Protein AF-A0A482ZW34-F1 (afdb_monomer_lite)

Structure (mmCIF, N/CA/C/O backbone):
data_AF-A0A482ZW34-F1
#
_entry.id   AF-A0A482ZW34-F1
#
loop_
_atom_site.group_PDB
_atom_site.id
_atom_site.type_symbol
_atom_site.label_atom_id
_atom_site.label_alt_id
_atom_site.label_comp_id
_atom_site.label_asym_id
_atom_site.label_entity_id
_atom_site.label_seq_id
_atom_site.pdbx_PDB_ins_code
_atom_site.Cartn_x
_atom_site.Cartn_y
_atom_site.Cartn_z
_atom_site.occupancy
_atom_site.B_iso_or_equiv
_atom_site.auth_seq_id
_atom_site.auth_comp_id
_atom_site.auth_asym_id
_atom_site.auth_atom_id
_atom_site.pdbx_PDB_model_num
ATOM 1 N N . MET A 1 1 ? -33.381 18.954 21.772 1.00 44.34 1 MET A N 1
ATOM 2 C CA . MET A 1 1 ? -34.424 18.142 22.441 1.00 44.34 1 MET A CA 1
ATOM 3 C C . MET A 1 1 ? -35.530 17.650 21.487 1.00 44.34 1 MET A C 1
ATOM 5 O O . MET A 1 1 ? -36.567 17.228 21.971 1.00 44.34 1 MET A O 1
ATOM 9 N N . HIS A 1 2 ? -35.356 17.678 20.153 1.00 48.06 2 HIS A N 1
ATOM 10 C CA . HIS A 1 2 ? -36.370 17.190 19.189 1.00 48.06 2 HIS A CA 1
ATOM 11 C C . HIS A 1 2 ? -35.949 15.913 18.428 1.00 48.06 2 HIS A C 1
ATOM 13 O O . HIS A 1 2 ? -36.755 15.361 17.687 1.00 48.06 2 HIS A O 1
ATOM 19 N N . ASN A 1 3 ? -34.720 15.417 18.627 1.00 53.38 3 ASN A N 1
ATOM 20 C CA . ASN A 1 3 ? -34.213 14.222 17.933 1.00 53.38 3 ASN A CA 1
ATOM 21 C C . ASN A 1 3 ? -34.451 12.917 18.710 1.00 53.38 3 ASN A C 1
ATOM 23 O O . ASN A 1 3 ? -34.469 11.845 18.110 1.00 53.38 3 ASN A O 1
ATOM 27 N N . ASP A 1 4 ? -34.685 12.998 20.021 1.00 51.78 4 ASP A N 1
ATOM 28 C CA . ASP A 1 4 ? -34.804 11.822 20.892 1.00 51.78 4 ASP A CA 1
ATOM 29 C C . ASP A 1 4 ? -36.126 11.064 20.655 1.00 51.78 4 ASP A C 1
ATOM 31 O O . ASP A 1 4 ? -36.179 9.833 20.679 1.00 51.78 4 ASP A O 1
ATOM 35 N N . ALA A 1 5 ? -37.202 11.791 20.335 1.00 52.84 5 ALA A N 1
ATOM 36 C CA . ALA A 1 5 ? -38.517 11.205 20.073 1.00 52.84 5 ALA A CA 1
ATOM 37 C C . ALA A 1 5 ? -38.575 10.443 18.734 1.00 52.84 5 ALA A C 1
ATOM 39 O O . ALA A 1 5 ? -39.212 9.396 18.653 1.00 52.84 5 ALA A O 1
ATOM 40 N N . PHE A 1 6 ? -37.868 10.920 17.702 1.00 54.97 6 PHE A N 1
ATOM 41 C CA . PHE A 1 6 ? -37.866 10.286 16.378 1.00 54.97 6 PHE A CA 1
ATOM 42 C C . PHE A 1 6 ? -37.092 8.960 16.376 1.00 54.97 6 PHE A C 1
ATOM 44 O O . PHE A 1 6 ? -37.550 7.963 15.819 1.00 54.97 6 PHE A O 1
ATOM 51 N N . TYR A 1 7 ? -35.956 8.916 17.079 1.00 55.75 7 TYR A N 1
ATOM 52 C CA . TYR A 1 7 ? -35.198 7.679 17.284 1.00 55.75 7 TYR A CA 1
ATOM 53 C C . TYR A 1 7 ? -36.007 6.640 18.068 1.00 55.75 7 TYR A C 1
ATOM 55 O O . TYR A 1 7 ? -35.992 5.456 17.742 1.00 55.75 7 TYR A O 1
ATOM 63 N N . THR A 1 8 ? -36.778 7.063 19.068 1.00 53.34 8 THR A N 1
ATOM 64 C CA . THR A 1 8 ? -37.542 6.119 19.894 1.00 53.34 8 THR A CA 1
ATOM 65 C C . THR A 1 8 ? -38.649 5.406 19.101 1.00 53.34 8 THR A C 1
ATOM 67 O O . THR A 1 8 ? -38.906 4.229 19.347 1.00 53.34 8 THR A O 1
ATOM 70 N N . GLU A 1 9 ? -39.269 6.072 18.123 1.00 54.62 9 GLU A N 1
ATOM 71 C CA . GLU A 1 9 ? -40.306 5.489 17.255 1.00 54.62 9 GLU A CA 1
ATOM 72 C C . GLU A 1 9 ? -39.723 4.512 16.218 1.00 54.62 9 GLU A C 1
ATOM 74 O O . GLU A 1 9 ? -40.260 3.419 16.030 1.00 54.62 9 GLU A O 1
ATOM 79 N N . ILE A 1 10 ? -38.581 4.846 15.602 1.00 59.75 10 ILE A N 1
ATOM 80 C CA . ILE A 1 10 ? -37.903 3.978 14.620 1.00 59.75 10 ILE A CA 1
ATOM 81 C C . ILE A 1 10 ? -37.426 2.675 15.270 1.00 59.75 10 ILE A C 1
ATOM 83 O O . ILE A 1 10 ? -37.581 1.594 14.701 1.00 59.75 10 ILE A O 1
ATOM 87 N N . PHE A 1 11 ? -36.873 2.754 16.480 1.00 56.16 11 PHE A N 1
ATOM 88 C CA . PHE A 1 11 ? -36.291 1.599 17.161 1.00 56.16 11 PHE A CA 1
ATOM 89 C C . PHE A 1 11 ? -37.332 0.770 17.931 1.00 56.16 11 PHE A C 1
ATOM 91 O O . PHE A 1 11 ? -37.081 -0.402 18.214 1.00 56.16 11 PHE A O 1
ATOM 98 N N . LYS A 1 12 ? -38.528 1.314 18.206 1.00 63.50 12 LYS A N 1
ATOM 99 C CA . LYS A 1 12 ? -39.604 0.626 18.949 1.00 63.50 12 LYS A CA 1
ATOM 100 C C . LYS A 1 12 ? -40.067 -0.684 18.301 1.00 63.50 12 LYS A C 1
ATOM 102 O O . LYS A 1 12 ? -40.496 -1.594 19.006 1.00 63.50 12 LYS A O 1
ATOM 107 N N . GLY A 1 13 ? -40.003 -0.778 16.970 1.00 60.88 13 GLY A N 1
ATOM 108 C CA . GLY A 1 13 ? -40.426 -1.957 16.199 1.00 60.88 13 GLY A CA 1
ATOM 109 C C . GLY A 1 13 ? -39.288 -2.897 15.780 1.00 60.88 13 GLY A C 1
ATOM 110 O O . GLY A 1 13 ? -39.536 -3.979 15.236 1.00 60.88 13 GLY A O 1
ATOM 111 N N . ILE A 1 14 ? -38.032 -2.507 16.007 1.00 62.50 14 ILE A N 1
ATOM 112 C CA . ILE A 1 14 ? -36.861 -3.246 15.538 1.00 62.50 14 ILE A CA 1
ATOM 113 C C . ILE A 1 14 ? -36.402 -4.179 16.660 1.00 62.50 14 ILE A C 1
ATOM 115 O O . ILE A 1 14 ? -35.786 -3.770 17.637 1.00 62.50 14 ILE A O 1
ATOM 119 N N . SER A 1 15 ? -36.720 -5.470 16.521 1.00 68.19 15 SER A N 1
ATOM 120 C CA . SER A 1 15 ? -36.245 -6.513 17.441 1.00 68.19 15 SER A CA 1
ATOM 121 C C . SER A 1 15 ? -34.717 -6.465 17.585 1.00 68.19 15 SER A C 1
ATOM 123 O O . SER A 1 15 ? -34.020 -6.266 16.592 1.00 68.19 15 SER A O 1
ATOM 125 N N . MET A 1 16 ? -34.185 -6.730 18.785 1.00 71.25 16 MET A N 1
ATOM 126 C CA . MET A 1 16 ? -32.740 -6.710 19.092 1.00 71.25 16 MET A CA 1
ATOM 127 C C . MET A 1 16 ? -31.886 -7.494 18.076 1.00 71.25 16 MET A C 1
ATOM 129 O O . MET A 1 16 ? -30.765 -7.114 17.754 1.00 71.25 16 MET A O 1
ATOM 133 N N . LYS A 1 17 ? -32.449 -8.569 17.508 1.00 64.69 17 LYS A N 1
ATOM 134 C CA . LYS A 1 17 ? -31.815 -9.383 16.459 1.00 64.69 17 LYS A CA 1
ATOM 135 C C . LYS A 1 17 ? -31.682 -8.638 15.125 1.00 64.69 17 LYS A C 1
ATOM 137 O O . LYS A 1 17 ? -30.689 -8.796 14.431 1.00 64.69 17 LYS A O 1
ATOM 142 N N . LYS A 1 18 ? -32.670 -7.813 14.770 1.00 67.75 18 LYS A N 1
ATOM 143 C CA . LYS A 1 18 ? -32.658 -6.971 13.565 1.00 67.75 18 LYS A CA 1
ATOM 144 C C . LYS A 1 18 ? -31.677 -5.806 13.707 1.00 67.75 18 LYS A C 1
ATOM 146 O O . LYS A 1 18 ? -31.044 -5.445 12.726 1.00 67.75 18 LYS A O 1
ATOM 151 N N . LEU A 1 19 ? -31.511 -5.278 14.922 1.00 70.06 19 LEU A N 1
ATOM 152 C CA . LEU A 1 19 ? -30.474 -4.288 15.236 1.00 70.06 19 LEU A CA 1
ATOM 153 C C . LEU A 1 19 ? -29.071 -4.856 15.039 1.00 70.06 19 LEU A C 1
ATOM 155 O O . LEU A 1 19 ? -28.260 -4.220 14.381 1.00 70.06 19 LEU A O 1
ATOM 159 N N . LEU A 1 20 ? -28.816 -6.071 15.533 1.00 66.56 20 LEU A N 1
ATOM 160 C CA . LEU A 1 20 ? -27.541 -6.767 15.326 1.00 66.56 20 LEU A CA 1
ATOM 161 C C . LEU A 1 20 ? -27.248 -7.025 13.842 1.00 66.56 20 LEU A C 1
ATOM 163 O O . LEU A 1 20 ? -26.113 -6.861 13.409 1.00 66.56 20 LEU A O 1
ATOM 167 N N . LEU A 1 21 ? -28.266 -7.383 13.056 1.00 69.19 21 LEU A N 1
ATOM 168 C CA . LEU A 1 21 ? -28.120 -7.585 11.612 1.00 69.19 21 LEU A CA 1
ATOM 169 C C . LEU A 1 21 ? -27.863 -6.275 10.861 1.00 69.19 21 LEU A C 1
ATOM 171 O O . LEU A 1 21 ? -27.025 -6.252 9.968 1.00 69.19 21 LEU A O 1
ATOM 175 N N . LEU A 1 22 ? -28.546 -5.190 11.231 1.00 66.88 22 LEU A N 1
ATOM 176 C CA . LEU A 1 22 ? -28.321 -3.873 10.638 1.00 66.88 22 LEU A CA 1
ATOM 177 C C . LEU A 1 22 ? -26.936 -3.334 11.001 1.00 66.88 22 LEU A C 1
ATOM 179 O O . LEU A 1 22 ? -26.239 -2.875 10.112 1.00 66.88 22 LEU A O 1
ATOM 183 N N . PHE A 1 23 ? -26.495 -3.464 12.257 1.00 66.88 23 PHE A N 1
ATOM 184 C CA . PHE A 1 23 ? -25.135 -3.089 12.659 1.00 66.88 23 PHE A CA 1
ATOM 185 C C . PHE A 1 23 ? -24.072 -3.935 11.952 1.00 66.88 23 PHE A C 1
ATOM 187 O O . PHE A 1 23 ? -23.095 -3.387 11.453 1.00 66.88 23 PHE A O 1
ATOM 194 N N . GLY A 1 24 ? -24.278 -5.252 11.849 1.00 64.31 24 GLY A N 1
ATOM 195 C CA . GLY A 1 24 ? -23.380 -6.139 11.109 1.00 64.31 24 GLY A CA 1
ATOM 196 C C . GLY A 1 24 ? -23.311 -5.795 9.620 1.00 64.31 24 GLY A C 1
ATOM 197 O O . GLY A 1 24 ? -22.230 -5.776 9.047 1.00 64.31 24 GLY A O 1
ATOM 198 N N . PHE A 1 25 ? -24.441 -5.452 9.000 1.00 62.88 25 PHE A N 1
ATOM 199 C CA . PHE A 1 25 ? -24.482 -5.039 7.598 1.00 62.88 25 PHE A CA 1
ATOM 200 C C . PHE A 1 25 ? -23.832 -3.666 7.380 1.00 62.88 25 PHE A C 1
ATOM 202 O O . PHE A 1 25 ? -23.072 -3.500 6.434 1.00 62.88 25 PHE A O 1
ATOM 209 N N . SER A 1 26 ? -24.039 -2.707 8.287 1.00 61.72 26 SER A N 1
ATOM 210 C CA . SER A 1 26 ? -23.351 -1.411 8.260 1.00 61.72 26 SER A CA 1
ATOM 211 C C . SER A 1 26 ? -21.832 -1.563 8.371 1.00 61.72 26 SER A C 1
ATOM 213 O O . SER A 1 26 ? -21.103 -0.878 7.661 1.00 61.72 26 SER A O 1
ATOM 215 N N . LEU A 1 27 ? -21.340 -2.479 9.214 1.00 60.38 27 LEU A N 1
ATOM 216 C CA . LEU A 1 27 ? -19.906 -2.775 9.330 1.00 60.38 27 LEU A CA 1
ATOM 217 C C . LEU A 1 27 ? -19.340 -3.407 8.047 1.00 60.38 27 LEU A C 1
ATOM 219 O O . LEU A 1 27 ? -18.209 -3.118 7.679 1.00 60.38 27 LEU A O 1
ATOM 223 N N . LEU A 1 28 ? -20.134 -4.206 7.328 1.00 55.28 28 LEU A N 1
ATOM 224 C CA . LEU A 1 28 ? -19.737 -4.805 6.046 1.00 55.28 28 LEU A CA 1
ATOM 225 C C . LEU A 1 28 ? -19.735 -3.808 4.875 1.00 55.28 28 LEU A C 1
ATOM 227 O O . LEU A 1 28 ? -19.035 -4.023 3.891 1.00 55.28 28 LEU A O 1
ATOM 231 N N . LEU A 1 29 ? -20.494 -2.714 4.962 1.00 54.84 29 LEU A N 1
ATOM 232 C CA . LEU A 1 29 ? -20.557 -1.695 3.908 1.00 54.84 29 LEU A CA 1
ATOM 233 C C . LEU A 1 29 ? -19.449 -0.629 4.005 1.00 54.84 29 LEU A C 1
ATOM 235 O O . LEU A 1 29 ? -19.303 0.168 3.080 1.00 54.84 29 LEU A O 1
ATOM 239 N N . ASN A 1 30 ? -18.651 -0.630 5.080 1.00 53.16 30 ASN A N 1
ATOM 240 C CA . ASN A 1 30 ? -17.517 0.288 5.262 1.00 53.16 30 ASN A CA 1
ATOM 241 C C . ASN A 1 30 ? -16.210 -0.194 4.599 1.00 53.16 30 ASN A C 1
ATOM 243 O O . ASN A 1 30 ? -15.217 0.521 4.639 1.00 53.16 30 ASN A O 1
ATOM 247 N N . PHE A 1 31 ? -16.199 -1.347 3.921 1.00 54.84 31 PHE A N 1
ATOM 248 C CA . PHE A 1 31 ? -15.033 -1.832 3.161 1.00 54.84 31 PHE A CA 1
ATOM 249 C C . PHE A 1 31 ? -14.891 -1.199 1.761 1.00 54.84 31 PHE A C 1
ATOM 251 O O . PHE A 1 31 ? -14.280 -1.782 0.874 1.00 54.84 31 PHE A O 1
ATOM 258 N N . ASN A 1 32 ? -15.454 -0.008 1.541 1.00 48.75 32 ASN A N 1
ATOM 259 C CA . ASN A 1 32 ? -15.359 0.714 0.267 1.00 48.75 32 ASN A CA 1
ATOM 260 C C . ASN A 1 32 ? -14.310 1.838 0.317 1.00 48.75 32 ASN A C 1
ATOM 262 O O . ASN A 1 32 ? -14.571 2.948 -0.139 1.00 48.75 32 ASN A O 1
ATOM 266 N N . VAL A 1 33 ? -13.127 1.554 0.862 1.00 51.25 33 VAL A N 1
ATOM 267 C CA . VAL A 1 33 ? -11.917 2.335 0.576 1.00 51.25 33 VAL A CA 1
ATOM 268 C C . VAL A 1 33 ? -10.923 1.341 -0.003 1.00 51.25 33 VAL A C 1
ATOM 270 O O . VAL A 1 33 ? -10.479 0.418 0.673 1.00 51.25 33 VAL A O 1
ATOM 273 N N . PHE A 1 34 ? -10.722 1.450 -1.309 1.00 47.25 34 PHE A N 1
ATOM 274 C CA . PHE A 1 34 ? -9.947 0.526 -2.122 1.00 47.25 34 PHE A CA 1
ATOM 275 C C . PHE A 1 34 ? -8.451 0.643 -1.781 1.00 47.25 34 PHE A C 1
ATOM 277 O O . PHE A 1 34 ? -7.755 1.438 -2.401 1.00 47.25 34 PHE A O 1
ATOM 284 N N . ALA A 1 35 ? -7.957 -0.178 -0.850 1.00 50.84 35 ALA A N 1
ATOM 285 C CA . ALA A 1 35 ? -6.643 -0.791 -1.045 1.00 50.84 35 ALA A CA 1
ATOM 286 C C . ALA A 1 35 ? -6.827 -1.898 -2.087 1.00 50.84 35 ALA A C 1
ATOM 288 O O . ALA A 1 35 ? -7.776 -2.685 -1.990 1.00 50.84 35 ALA A O 1
ATOM 289 N N . ASP A 1 36 ? -5.976 -1.931 -3.110 1.00 48.84 36 ASP A N 1
ATOM 290 C CA . ASP A 1 36 ? -5.945 -3.000 -4.107 1.00 48.84 36 ASP A CA 1
ATOM 291 C C . ASP A 1 36 ? -5.842 -4.353 -3.384 1.00 48.8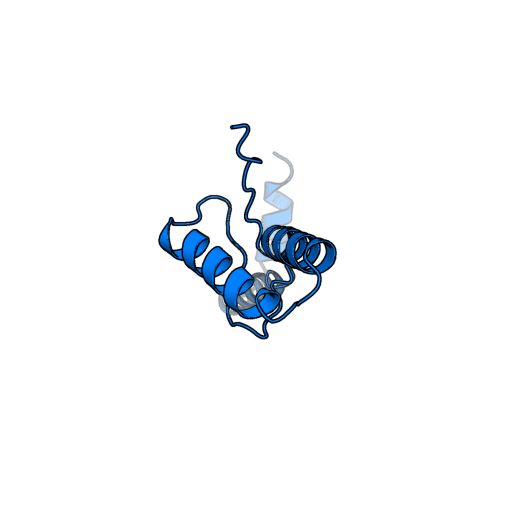4 36 ASP A C 1
ATOM 293 O O . ASP A 1 36 ? -4.813 -4.702 -2.832 1.00 48.84 36 ASP A O 1
ATOM 297 N N . ALA A 1 37 ? -6.916 -5.146 -3.354 1.00 53.41 37 ALA A N 1
ATOM 298 C CA . ALA A 1 37 ? -6.970 -6.397 -2.583 1.00 53.41 37 ALA A CA 1
ATOM 299 C C . ALA A 1 37 ? -6.037 -7.514 -3.117 1.00 53.41 37 ALA A C 1
ATOM 301 O O . ALA A 1 37 ? -6.193 -8.678 -2.743 1.00 53.41 37 ALA A O 1
ATOM 302 N N . GLN A 1 38 ? -5.116 -7.193 -4.030 1.00 56.12 38 GLN A N 1
ATOM 303 C CA . GLN A 1 38 ? -4.224 -8.140 -4.697 1.00 56.12 38 GLN A CA 1
ATOM 304 C C . GLN A 1 38 ? -3.002 -8.504 -3.848 1.00 56.12 38 GLN A C 1
ATOM 306 O O . GLN A 1 38 ? -2.518 -9.629 -3.948 1.00 56.12 38 GLN A O 1
ATOM 311 N N . ASP A 1 39 ? -2.527 -7.595 -3.002 1.00 64.19 39 ASP A N 1
ATOM 312 C CA . ASP A 1 39 ? -1.341 -7.770 -2.150 1.00 64.19 39 ASP A CA 1
ATOM 313 C C . ASP A 1 39 ? -1.697 -8.026 -0.675 1.00 64.19 39 ASP A C 1
ATOM 315 O O . ASP A 1 39 ? -0.837 -8.405 0.121 1.00 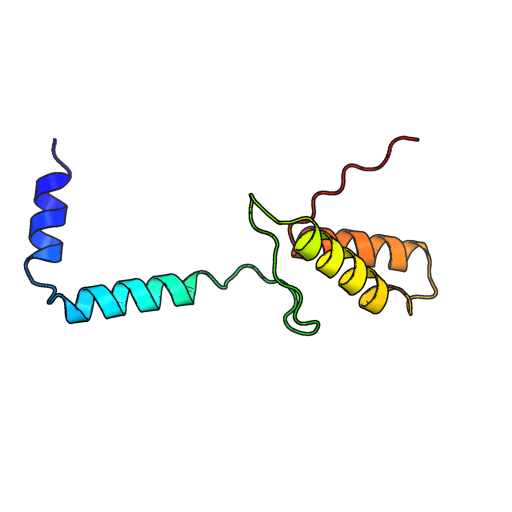64.19 39 ASP A O 1
ATOM 319 N N . GLY A 1 40 ? -2.980 -7.911 -0.311 1.00 67.12 40 GLY A N 1
ATOM 320 C CA . GLY A 1 40 ? -3.468 -8.187 1.042 1.00 67.12 40 GLY A CA 1
ATOM 321 C C . GLY A 1 40 ? -3.047 -7.134 2.069 1.00 67.12 40 GLY A C 1
ATOM 322 O O . GLY A 1 40 ? -3.218 -7.356 3.271 1.00 67.12 40 GLY A O 1
ATOM 323 N N . VAL A 1 41 ? -2.515 -6.000 1.607 1.00 79.38 41 VAL A N 1
ATOM 324 C CA . VAL A 1 41 ? -2.159 -4.867 2.452 1.00 79.38 41 VAL A CA 1
ATOM 325 C C . VAL A 1 41 ? -3.421 -4.055 2.736 1.00 79.38 41 VAL A C 1
ATOM 327 O O . VAL A 1 41 ? -4.238 -3.784 1.862 1.00 79.38 41 VAL A O 1
ATOM 330 N N . VAL A 1 42 ? -3.635 -3.725 4.007 1.00 77.94 42 VAL A N 1
ATOM 331 C CA . VAL A 1 42 ? -4.848 -3.031 4.456 1.00 77.94 42 VAL A CA 1
ATOM 332 C C . VAL A 1 42 ? -4.631 -1.521 4.388 1.00 77.94 42 VAL A C 1
ATOM 334 O O . VAL A 1 42 ? -3.557 -1.050 4.760 1.00 77.94 42 VAL A O 1
ATOM 337 N N . VAL A 1 43 ? -5.658 -0.765 3.981 1.00 80.56 43 VAL A N 1
ATOM 338 C CA . VAL A 1 43 ? -5.660 0.705 4.096 1.00 80.56 43 VAL A CA 1
ATOM 339 C C . VAL A 1 43 ? -5.403 1.098 5.549 1.00 80.56 43 VAL A C 1
ATOM 341 O O . VAL A 1 43 ? -6.009 0.538 6.470 1.00 80.56 43 VAL A O 1
ATOM 344 N N . LEU A 1 44 ? -4.517 2.067 5.752 1.00 82.12 44 LEU A N 1
ATOM 345 C CA . LEU A 1 44 ? -4.203 2.597 7.068 1.00 82.12 44 LEU A CA 1
ATOM 346 C C . LEU A 1 44 ? -5.380 3.414 7.617 1.00 82.12 44 LEU A C 1
ATOM 348 O O . LEU A 1 44 ? -6.019 4.195 6.908 1.00 82.12 44 LEU A O 1
ATOM 352 N N . ALA A 1 45 ? -5.670 3.207 8.900 1.00 79.19 45 ALA A N 1
ATOM 353 C CA . ALA A 1 45 ? -6.581 4.049 9.668 1.00 79.19 45 ALA A CA 1
ATOM 354 C C . ALA A 1 45 ? -5.806 5.211 10.315 1.00 79.19 45 ALA A C 1
ATOM 356 O O . ALA A 1 45 ? -4.582 5.148 10.415 1.00 79.19 45 ALA A O 1
ATOM 357 N N . ASP A 1 46 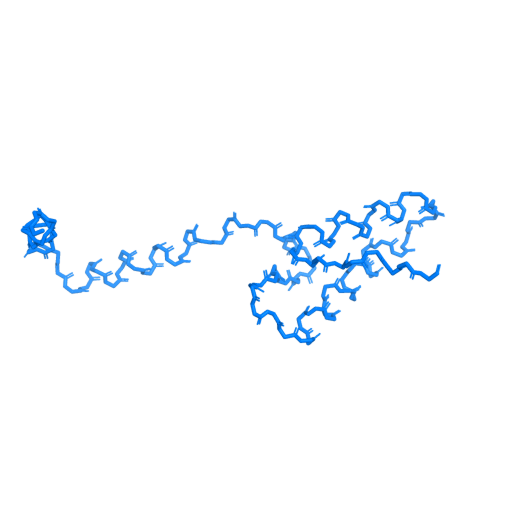? -6.523 6.214 10.832 1.00 75.62 46 ASP A N 1
ATOM 358 C CA . ASP A 1 46 ? -5.949 7.413 11.477 1.00 75.62 46 ASP A CA 1
ATOM 359 C C . ASP A 1 46 ? -4.945 7.106 12.612 1.00 75.62 46 ASP A C 1
ATOM 361 O O . ASP A 1 46 ? -4.106 7.935 12.950 1.00 75.62 46 ASP A O 1
ATOM 365 N N . GLU A 1 47 ? -5.015 5.910 13.206 1.00 76.50 47 GLU A N 1
ATOM 366 C CA . GLU A 1 47 ? -4.115 5.414 14.256 1.00 76.50 47 GLU A CA 1
ATOM 367 C C . GLU A 1 47 ? -3.341 4.155 13.818 1.00 76.50 47 GLU A C 1
ATOM 369 O O . GLU A 1 47 ? -3.257 3.156 14.537 1.00 76.50 47 GLU A O 1
ATOM 374 N N . ALA A 1 48 ? -2.792 4.177 12.602 1.00 80.88 48 ALA A N 1
ATOM 375 C CA . ALA A 1 48 ? -1.987 3.079 12.085 1.00 80.88 48 ALA A CA 1
ATOM 376 C C . ALA A 1 48 ? -0.711 2.837 12.903 1.00 80.88 48 ALA A C 1
ATOM 378 O O . ALA A 1 48 ? 0.054 3.743 13.224 1.00 80.88 48 ALA A O 1
ATOM 379 N N . THR A 1 49 ? -0.458 1.565 13.202 1.00 84.31 49 THR A N 1
ATOM 380 C CA . THR A 1 49 ? 0.783 1.135 13.853 1.00 84.31 49 THR A CA 1
ATOM 381 C C . THR A 1 49 ? 1.962 1.160 12.879 1.00 84.31 49 THR A C 1
ATOM 383 O O . THR A 1 49 ? 1.791 0.941 11.679 1.00 84.31 49 THR A O 1
ATOM 386 N N . ASP A 1 50 ? 3.184 1.305 13.399 1.00 85.12 50 ASP A N 1
ATOM 387 C CA . ASP A 1 50 ? 4.419 1.231 12.599 1.00 85.12 50 ASP A CA 1
ATOM 388 C C . ASP A 1 50 ? 4.512 -0.051 11.763 1.00 85.12 50 ASP A C 1
ATOM 390 O O . ASP A 1 50 ? 4.999 -0.037 10.635 1.00 85.12 50 ASP A O 1
ATOM 394 N N . ALA A 1 51 ? 4.005 -1.166 12.295 1.00 83.12 51 ALA A N 1
ATOM 395 C CA . ALA A 1 51 ? 3.969 -2.439 11.586 1.00 83.12 51 ALA A CA 1
ATOM 396 C C . ALA A 1 51 ? 3.039 -2.402 10.361 1.00 83.12 51 ALA A C 1
ATOM 398 O O . ALA A 1 51 ? 3.349 -3.010 9.340 1.00 83.12 51 ALA A O 1
ATOM 399 N N . GLN A 1 52 ? 1.916 -1.684 10.443 1.00 80.94 52 GLN A N 1
ATOM 400 C CA . GLN A 1 52 ? 1.001 -1.511 9.314 1.00 80.94 52 GLN A CA 1
ATOM 401 C C . GLN A 1 52 ? 1.582 -0.551 8.275 1.00 80.94 52 GLN A C 1
ATOM 403 O O . GLN A 1 52 ? 1.523 -0.844 7.085 1.00 80.94 52 GLN A O 1
ATOM 408 N N . MET A 1 53 ? 2.214 0.541 8.713 1.00 85.06 53 MET A N 1
ATOM 409 C CA . MET A 1 53 ? 2.922 1.456 7.811 1.00 85.06 53 MET A CA 1
ATOM 410 C C . MET A 1 53 ? 4.058 0.744 7.063 1.00 85.06 53 MET A C 1
ATOM 412 O O . MET A 1 53 ? 4.206 0.915 5.856 1.00 85.06 53 MET A O 1
ATOM 416 N N . GLN A 1 54 ? 4.815 -0.122 7.745 1.00 86.56 54 GLN A N 1
ATOM 417 C CA . GLN A 1 54 ? 5.838 -0.946 7.097 1.00 86.56 54 GLN A CA 1
ATOM 418 C C . GLN A 1 54 ? 5.254 -1.956 6.111 1.00 86.56 54 GLN A C 1
ATOM 420 O O . GLN A 1 54 ? 5.806 -2.120 5.030 1.00 86.56 54 GLN A O 1
ATOM 425 N N . ALA A 1 55 ? 4.107 -2.569 6.415 1.00 87.38 55 ALA A N 1
ATOM 426 C CA . ALA A 1 55 ? 3.440 -3.455 5.463 1.00 87.38 55 ALA A CA 1
ATOM 427 C C . ALA A 1 55 ? 3.052 -2.729 4.159 1.00 87.38 55 ALA A C 1
ATOM 429 O O . ALA A 1 55 ? 3.153 -3.312 3.082 1.00 87.38 55 ALA A O 1
ATOM 430 N N . VAL A 1 56 ? 2.664 -1.450 4.236 1.00 88.19 56 VAL A N 1
ATOM 431 C CA . VAL A 1 56 ? 2.404 -0.614 3.051 1.00 88.19 56 VAL A CA 1
ATOM 432 C C . VAL A 1 56 ? 3.687 -0.308 2.278 1.00 88.19 56 VAL A C 1
ATOM 434 O O . VAL A 1 56 ? 3.698 -0.438 1.056 1.00 88.19 56 VAL A O 1
ATOM 437 N N . ARG A 1 57 ? 4.782 0.032 2.967 1.00 89.56 57 ARG A N 1
ATOM 438 C CA . ARG A 1 57 ? 6.098 0.254 2.338 1.00 89.56 57 ARG A CA 1
ATOM 439 C C . ARG A 1 57 ? 6.612 -0.993 1.621 1.00 89.56 57 ARG A C 1
ATOM 441 O O . ARG A 1 57 ? 7.054 -0.915 0.475 1.00 89.56 57 ARG A O 1
ATOM 448 N N . ASP A 1 58 ? 6.507 -2.146 2.272 1.00 90.31 58 ASP A N 1
ATOM 449 C CA . ASP A 1 58 ? 6.906 -3.434 1.708 1.00 90.31 58 ASP A CA 1
ATOM 450 C C . ASP A 1 58 ? 6.022 -3.817 0.512 1.00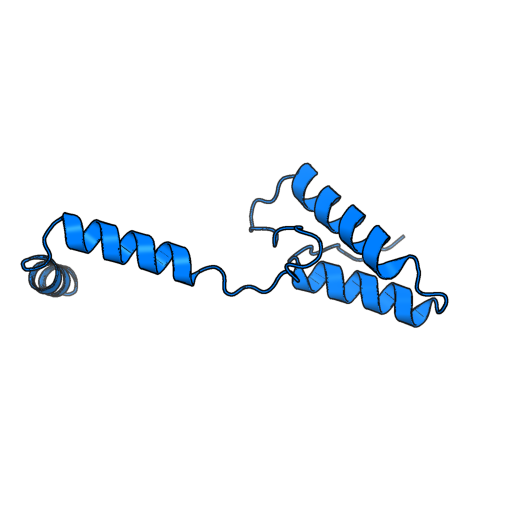 90.31 58 ASP A C 1
ATOM 452 O O . ASP A 1 58 ? 6.536 -4.276 -0.508 1.00 90.31 58 ASP A O 1
ATOM 456 N N . GLY A 1 59 ? 4.711 -3.564 0.595 1.00 88.00 59 GLY A N 1
ATOM 457 C CA . GLY A 1 59 ? 3.776 -3.765 -0.514 1.00 88.00 59 GLY A CA 1
ATOM 458 C C . GLY A 1 59 ? 4.107 -2.903 -1.735 1.00 88.00 59 GLY A C 1
ATOM 459 O O . GLY A 1 59 ? 4.206 -3.424 -2.847 1.00 88.00 59 GLY A O 1
ATOM 460 N N . ALA A 1 60 ? 4.384 -1.611 -1.528 1.00 89.31 60 ALA A N 1
ATOM 461 C CA . ALA A 1 60 ? 4.801 -0.704 -2.599 1.00 89.31 60 ALA A CA 1
ATOM 462 C C . ALA A 1 60 ? 6.105 -1.166 -3.253 1.00 89.31 60 ALA A C 1
ATOM 464 O O . ALA A 1 60 ? 6.226 -1.156 -4.477 1.00 89.31 60 ALA A O 1
ATOM 465 N N . LYS A 1 61 ? 7.072 -1.614 -2.444 1.00 89.12 61 LYS A N 1
ATOM 466 C CA . LYS A 1 61 ? 8.338 -2.139 -2.949 1.00 89.12 61 LYS A CA 1
ATOM 467 C C . LYS A 1 61 ? 8.109 -3.350 -3.848 1.00 89.12 61 LYS A C 1
ATOM 469 O O . LYS A 1 61 ? 8.527 -3.313 -4.996 1.00 89.12 61 LYS A O 1
ATOM 474 N N . VAL A 1 62 ? 7.400 -4.370 -3.368 1.00 90.50 62 VAL A N 1
ATOM 475 C CA . VAL A 1 62 ? 7.124 -5.592 -4.146 1.00 90.50 62 VAL A CA 1
ATOM 476 C C . VAL A 1 62 ? 6.353 -5.280 -5.429 1.00 90.50 62 VAL A C 1
ATOM 478 O O . VAL A 1 62 ? 6.605 -5.880 -6.468 1.00 90.50 62 VAL A O 1
ATOM 481 N N . ARG A 1 63 ? 5.413 -4.332 -5.384 1.00 86.50 63 ARG A N 1
ATOM 482 C CA . ARG A 1 63 ? 4.587 -4.000 -6.547 1.00 86.50 63 ARG A CA 1
ATOM 483 C C . ARG A 1 63 ? 5.314 -3.155 -7.592 1.00 86.50 63 ARG A C 1
ATOM 485 O O . ARG A 1 63 ? 5.051 -3.311 -8.782 1.00 86.50 63 ARG A O 1
ATOM 492 N N . CYS A 1 64 ? 6.177 -2.240 -7.159 1.00 90.88 64 CYS A N 1
ATOM 493 C CA . CYS A 1 64 ? 6.779 -1.236 -8.031 1.00 90.88 64 CYS A CA 1
ATOM 494 C C . CYS A 1 64 ? 8.252 -1.525 -8.377 1.00 90.88 64 CYS A C 1
ATOM 496 O O . CYS A 1 64 ? 8.788 -0.866 -9.266 1.00 90.88 64 CYS A O 1
ATOM 498 N N . GLU A 1 65 ? 8.924 -2.483 -7.720 1.00 90.25 65 GLU A N 1
ATOM 499 C CA . GLU A 1 65 ? 10.354 -2.764 -7.952 1.00 90.25 65 GLU A CA 1
ATOM 500 C C . GLU A 1 65 ? 10.667 -3.290 -9.357 1.00 90.25 65 GLU A C 1
ATOM 502 O O . GLU A 1 65 ? 11.726 -2.971 -9.894 1.00 90.25 65 GLU A O 1
ATOM 507 N N . ASP A 1 66 ? 9.730 -4.004 -9.984 1.00 91.25 66 ASP A N 1
ATOM 508 C CA . ASP A 1 66 ? 9.879 -4.551 -11.340 1.00 91.25 66 ASP A CA 1
ATOM 509 C C . ASP A 1 66 ? 9.695 -3.495 -12.452 1.00 91.25 66 ASP A C 1
ATOM 511 O O . ASP A 1 66 ? 9.768 -3.803 -13.645 1.00 91.25 66 ASP A O 1
ATOM 515 N N . ILE A 1 67 ? 9.433 -2.234 -12.091 1.00 91.50 67 ILE A N 1
ATOM 516 C CA . ILE A 1 67 ? 9.313 -1.135 -13.049 1.00 91.50 67 ILE A CA 1
ATOM 517 C C . ILE A 1 67 ? 10.710 -0.567 -13.341 1.00 91.50 67 ILE A C 1
ATOM 519 O O . ILE A 1 67 ? 11.309 0.138 -12.524 1.00 91.50 67 ILE A O 1
ATOM 523 N N . ASP A 1 68 ? 11.201 -0.843 -14.552 1.00 89.62 68 ASP A N 1
ATOM 524 C CA . ASP A 1 68 ? 12.516 -0.394 -15.039 1.00 89.62 68 ASP A CA 1
ATOM 525 C C . ASP A 1 68 ? 12.629 1.137 -15.184 1.00 89.62 68 ASP A C 1
ATOM 527 O O . ASP A 1 68 ? 13.710 1.710 -15.049 1.00 89.62 68 ASP A O 1
ATOM 531 N N . ASP A 1 69 ? 11.515 1.807 -15.475 1.00 93.44 69 ASP A N 1
ATOM 532 C CA . ASP A 1 69 ? 11.435 3.257 -15.668 1.00 93.44 69 ASP A CA 1
ATOM 533 C C . ASP A 1 69 ? 11.298 3.964 -14.311 1.00 93.44 69 ASP A C 1
ATOM 535 O O . ASP A 1 69 ? 10.335 3.737 -13.579 1.00 93.44 69 ASP A O 1
ATOM 539 N N . GLU A 1 70 ? 12.278 4.801 -13.969 1.00 88.25 70 GLU A N 1
ATOM 540 C CA . GLU A 1 70 ? 12.366 5.464 -12.665 1.00 88.25 70 GLU A CA 1
ATOM 541 C C . GLU A 1 70 ? 11.183 6.399 -12.391 1.00 88.25 70 GLU A C 1
ATOM 543 O O . GLU A 1 70 ? 10.589 6.301 -11.318 1.00 88.25 70 GLU A O 1
ATOM 548 N N . ASP A 1 71 ? 10.762 7.195 -13.377 1.00 89.50 71 ASP A N 1
ATOM 549 C CA . ASP A 1 71 ? 9.628 8.118 -13.239 1.00 89.50 71 ASP A CA 1
ATOM 550 C C . ASP A 1 71 ? 8.325 7.336 -13.007 1.00 89.50 71 ASP A C 1
ATOM 552 O O . ASP A 1 71 ? 7.474 7.698 -12.184 1.00 89.50 71 ASP A O 1
ATOM 556 N N . LYS A 1 72 ? 8.159 6.214 -13.722 1.00 89.62 72 LYS A N 1
ATOM 557 C CA . LYS A 1 72 ? 6.999 5.331 -13.541 1.00 89.62 72 LYS A CA 1
ATOM 558 C C . LYS A 1 72 ? 7.036 4.597 -12.207 1.00 89.62 72 LYS A C 1
ATOM 560 O O . LYS A 1 72 ? 5.979 4.384 -11.615 1.00 89.62 72 LYS A O 1
ATOM 565 N N . ARG A 1 73 ? 8.220 4.201 -11.740 1.00 88.62 73 ARG A N 1
ATOM 566 C CA . ARG A 1 73 ? 8.400 3.539 -10.447 1.00 88.62 73 ARG A CA 1
ATOM 567 C C . ARG A 1 73 ? 8.070 4.488 -9.302 1.00 88.62 73 ARG A C 1
ATOM 569 O O . ARG A 1 73 ? 7.322 4.103 -8.411 1.00 88.62 73 ARG A O 1
ATOM 576 N N . GLU A 1 74 ? 8.562 5.721 -9.350 1.00 88.06 74 GLU A N 1
ATOM 577 C CA . GLU A 1 74 ? 8.235 6.753 -8.362 1.00 88.06 74 GLU A CA 1
ATOM 578 C C . GLU A 1 74 ? 6.729 7.036 -8.346 1.00 88.06 74 GLU A C 1
ATOM 580 O O . GLU A 1 74 ? 6.096 6.983 -7.292 1.00 88.06 74 GLU A O 1
ATOM 585 N N . THR A 1 75 ? 6.125 7.213 -9.525 1.00 89.38 75 THR A N 1
ATOM 586 C CA . THR A 1 75 ? 4.672 7.403 -9.645 1.00 89.38 75 THR A CA 1
ATOM 587 C C . THR A 1 75 ? 3.892 6.218 -9.065 1.00 89.38 75 THR A C 1
ATOM 589 O O . THR A 1 75 ? 2.891 6.420 -8.383 1.00 89.38 75 THR A O 1
ATOM 592 N N . CYS A 1 76 ? 4.351 4.984 -9.300 1.00 89.69 76 CYS A N 1
ATOM 593 C CA . CYS A 1 76 ? 3.740 3.772 -8.753 1.00 89.69 76 CYS A CA 1
ATOM 594 C C . CYS A 1 76 ? 3.775 3.755 -7.220 1.00 89.69 76 CYS A C 1
ATOM 596 O O . CYS A 1 76 ? 2.757 3.467 -6.596 1.00 89.69 76 CYS A O 1
ATOM 598 N N . VAL A 1 77 ? 4.914 4.099 -6.611 1.00 90.00 77 VAL A N 1
ATOM 599 C CA . VAL A 1 77 ? 5.062 4.134 -5.148 1.00 90.00 77 VAL A CA 1
ATOM 600 C C . VAL A 1 77 ? 4.159 5.204 -4.534 1.00 90.00 77 VAL A C 1
ATOM 602 O O . VAL A 1 77 ? 3.443 4.922 -3.576 1.00 90.00 77 VAL A O 1
ATOM 605 N N . VAL A 1 78 ? 4.138 6.408 -5.114 1.00 89.44 78 VAL A N 1
ATOM 606 C CA . VAL A 1 78 ? 3.302 7.518 -4.630 1.00 89.44 78 VAL A CA 1
ATOM 607 C C . VAL A 1 78 ? 1.814 7.174 -4.720 1.00 89.44 78 VAL A C 1
ATOM 609 O O . VAL A 1 78 ? 1.071 7.396 -3.764 1.00 89.44 78 VAL A O 1
ATOM 612 N N . ASP A 1 79 ? 1.376 6.593 -5.839 1.00 88.75 79 ASP A N 1
ATOM 613 C CA . ASP A 1 79 ? -0.013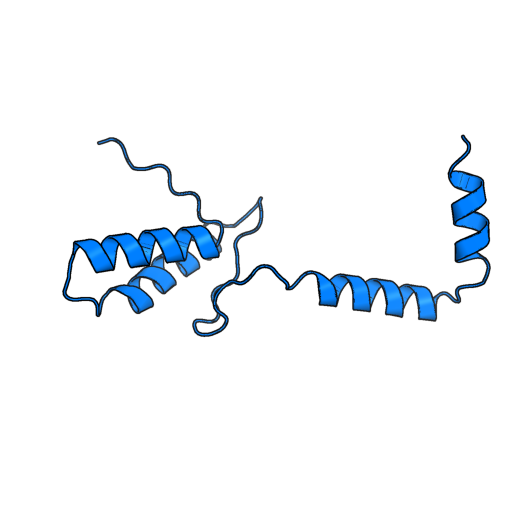 6.158 -6.012 1.00 88.75 79 ASP A CA 1
ATOM 614 C C . ASP A 1 79 ? -0.375 5.032 -5.030 1.00 88.75 79 ASP A C 1
ATOM 616 O O . ASP A 1 79 ? -1.439 5.059 -4.412 1.00 88.75 79 ASP A O 1
ATOM 620 N N . TYR A 1 80 ? 0.537 4.084 -4.802 1.00 88.69 80 TYR A N 1
ATOM 621 C CA . TYR A 1 80 ? 0.335 3.002 -3.841 1.00 88.69 80 TYR A CA 1
ATOM 622 C C . TYR A 1 80 ? 0.164 3.520 -2.409 1.00 88.69 80 TYR A C 1
ATOM 624 O O . TYR A 1 80 ? -0.729 3.072 -1.688 1.00 88.69 80 TYR A O 1
ATOM 632 N N . TYR A 1 81 ? 0.992 4.477 -1.992 1.00 89.50 81 TYR A N 1
ATOM 633 C CA . TYR A 1 81 ? 0.890 5.101 -0.674 1.00 89.50 81 TYR A CA 1
ATOM 634 C C . TYR A 1 81 ? -0.416 5.875 -0.512 1.00 89.50 81 TYR A C 1
ATOM 636 O O . TYR A 1 81 ? -1.099 5.707 0.500 1.00 89.50 81 TYR A O 1
ATOM 644 N N . ALA A 1 82 ? -0.822 6.630 -1.537 1.00 87.56 82 ALA A N 1
ATOM 645 C CA . ALA A 1 82 ? -2.095 7.344 -1.542 1.00 87.56 82 ALA A CA 1
ATOM 646 C C . ALA A 1 82 ? -3.299 6.392 -1.422 1.00 87.56 82 ALA A C 1
ATOM 648 O O . ALA A 1 82 ? -4.217 6.662 -0.650 1.00 87.56 82 ALA A O 1
ATOM 649 N N . GLN A 1 83 ? -3.283 5.250 -2.118 1.00 85.56 83 GLN A N 1
ATOM 650 C CA . GLN A 1 83 ? -4.335 4.227 -2.007 1.00 85.56 83 GLN A CA 1
ATOM 651 C C . GLN A 1 83 ? -4.439 3.622 -0.598 1.00 85.56 83 GLN A C 1
ATOM 653 O O . GLN A 1 83 ? -5.517 3.203 -0.178 1.00 85.56 83 GLN A O 1
ATOM 658 N N . HIS A 1 84 ? -3.330 3.585 0.140 1.00 86.38 84 HIS A N 1
ATOM 659 C CA . HIS A 1 84 ? -3.258 2.991 1.471 1.00 86.38 84 HIS A CA 1
ATOM 660 C C . HIS A 1 84 ? -3.304 4.018 2.609 1.00 86.38 84 HIS A C 1
ATOM 662 O O . HIS A 1 84 ? -3.093 3.629 3.755 1.00 86.38 84 HIS A O 1
ATOM 668 N N . ASN A 1 85 ? -3.608 5.294 2.334 1.00 85.25 85 ASN A N 1
ATOM 669 C CA . ASN A 1 85 ? -3.576 6.394 3.310 1.00 85.25 85 ASN A CA 1
ATOM 670 C C . ASN A 1 85 ? -2.224 6.531 4.039 1.00 85.25 85 ASN A C 1
ATOM 672 O O . ASN A 1 85 ? -2.174 6.967 5.190 1.00 85.25 85 ASN A O 1
ATOM 676 N N . LEU A 1 86 ? -1.121 6.142 3.394 1.00 83.06 86 LEU A N 1
ATOM 677 C CA . LEU A 1 86 ? 0.210 6.406 3.925 1.00 83.06 86 LEU A CA 1
ATOM 678 C C . LEU A 1 86 ? 0.641 7.802 3.471 1.00 83.06 86 LEU A C 1
ATOM 680 O O . LEU A 1 86 ? 1.156 7.984 2.370 1.00 83.06 86 LEU A O 1
ATOM 684 N N . GLU A 1 87 ? 0.410 8.796 4.322 1.00 72.12 87 GLU A N 1
ATOM 685 C CA . GLU A 1 87 ? 0.944 10.143 4.127 1.00 72.12 87 GLU A CA 1
ATOM 686 C C . GLU A 1 87 ? 2.417 10.167 4.559 1.00 72.12 87 GLU A C 1
ATOM 688 O O . GLU A 1 87 ? 2.743 10.421 5.718 1.00 72.12 87 GLU A O 1
ATOM 693 N N . GLU A 1 88 ? 3.332 9.871 3.633 1.00 62.88 88 GLU A N 1
ATOM 694 C CA . GLU A 1 88 ? 4.745 10.190 3.847 1.00 62.88 88 GLU A CA 1
ATOM 695 C C . GLU A 1 88 ? 4.978 11.658 3.494 1.00 62.88 88 GLU A C 1
ATOM 697 O O . GLU A 1 88 ? 4.808 12.066 2.342 1.00 62.88 88 GLU A O 1
ATOM 702 N N . GLU A 1 89 ? 5.372 12.470 4.478 1.00 52.34 89 GLU A N 1
ATOM 703 C CA . GLU A 1 89 ? 5.915 13.791 4.171 1.00 52.34 89 GLU A CA 1
ATOM 704 C C . GLU A 1 89 ? 7.142 13.602 3.263 1.00 52.34 89 GLU A C 1
ATOM 706 O O . GLU A 1 89 ? 8.000 1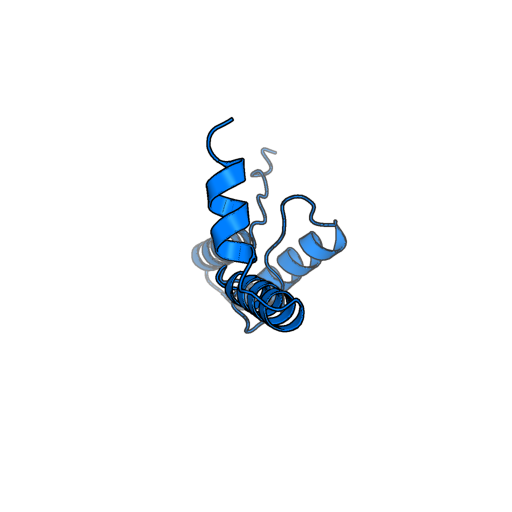2.770 3.583 1.00 52.34 89 GLU A O 1
ATOM 711 N N . PRO A 1 90 ? 7.262 14.339 2.140 1.00 44.88 90 PRO A N 1
ATOM 712 C CA . PRO A 1 90 ? 8.478 14.299 1.347 1.00 44.88 90 PRO A CA 1
ATOM 713 C C . PRO A 1 90 ? 9.629 14.682 2.273 1.00 44.88 90 PRO A C 1
ATOM 715 O O . PRO A 1 90 ? 9.624 15.768 2.858 1.00 44.88 90 PRO A O 1
ATOM 718 N N . SER A 1 91 ? 10.593 13.778 2.451 1.00 46.12 91 SER A N 1
ATOM 719 C CA . SER A 1 91 ? 11.786 14.073 3.231 1.00 46.12 91 SER A CA 1
ATOM 720 C C . SER A 1 91 ? 12.534 15.205 2.527 1.00 46.12 91 SER A C 1
ATOM 722 O O . SER A 1 91 ? 13.230 14.978 1.540 1.00 46.12 91 SER A O 1
ATOM 724 N N . CYS A 1 92 ? 12.338 16.435 2.997 1.00 42.12 92 CYS A N 1
ATOM 725 C CA . CYS A 1 92 ? 13.171 17.573 2.643 1.00 42.12 92 CYS A CA 1
ATOM 726 C C . CYS A 1 92 ? 14.530 17.372 3.323 1.00 42.12 92 CYS A C 1
ATOM 728 O O . CYS A 1 92 ? 14.716 17.821 4.455 1.00 42.12 92 CYS A O 1
ATOM 730 N N . ASP A 1 93 ? 15.428 16.651 2.654 1.00 41.38 93 ASP A N 1
ATOM 731 C CA . ASP A 1 93 ? 16.866 16.655 2.950 1.00 41.38 93 ASP A CA 1
ATOM 732 C C . ASP A 1 93 ? 17.542 17.814 2.192 1.00 41.38 93 ASP A C 1
ATOM 734 O O . ASP A 1 93 ? 17.297 17.949 0.967 1.00 41.38 93 ASP A O 1
#

Secondary structure (DSSP, 8-state):
--SHHHHHHHHHTS-HHHHHHHHHHHHHTT--S---TTS-PPPPPTT--HHHHHHHHHHHHHHHTT---HHHHHHHHHHHHHHTT--PPP---

Sequence (93 aa):
MHNDAFYTEIFKGISMKKLLLLFGFSLLLNFNVFADAQDGVVVLADEATDAQMQAVRDGAKVRCEDIDDEDKRETCVVDYYAQHNLEEEPSCD

Radius of gyration: 20.71 Å; chains: 1; bounding box: 57×28×38 Å

pLDDT: mean 71.84, std 15.94, range [41.38, 93.44]

Foldseek 3Di:
DPVVVVVCVVCVPQPPVNVVVVVVVVVVVVPPLDDPPPLVQAAADPDRDPVSLVSLVVSLCVVLVPPPDPVVSVVSSVVSCVSRVNDDDPPPD